Protein AF-K9KGJ3-F1 (afdb_monomer)

Organism: Equus caballus (NCBI:txid9796)

pLDDT: mean 90.71, std 14.22, range [40.72, 98.56]

Mean predicted aligned error: 5.74 Å

InterPro domains:
  IPR003011 Cell cycle checkpoint protein, Rad1 [PR01246] (2-20)
  IPR003011 Cell cycle checkpoint prot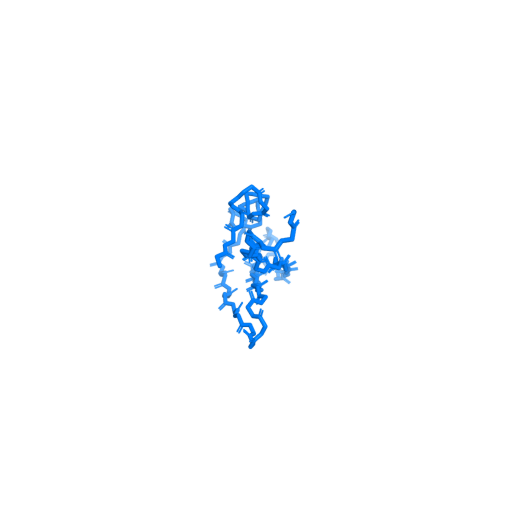ein, Rad1 [PR01246] (33-46)
  IPR003021 Rad1/Rec1/Rad17 [PF02144] (1-36)
  IPR003021 Rad1/Rec1/Rad17 [PR01245] (2-19)
  IPR003021 Rad1/Rec1/Rad17 [PR01245] (19-36)
  IPR003021 Rad1/Rec1/Rad17 [PR01245] (40-55)
  IPR003021 Rad1/Rec1/Rad17 [PTHR10870] (1-56)
  IPR046938 DNA clamp superfamily [SSF55979] (2-52)

Sequence (61 aa):
RYKISLLKPSTKALVLSCKVSIRTDNRGFLSLQYMIRNEDGQICFVEYYCCPDEEVPESES

Solvent-accessible surface area (backbone atoms only — not comparable to full-atom values): 3821 Å² total; per-residue (Å²): 98,66,58,61,78,75,52,56,68,55,50,65,52,54,77,57,28,82,45,76,47,80,48,67,54,98,83,46,37,37,38,39,40,25,39,26,60,51,95,88,66,49,80,46,77,48,78,47,77,43,70,45,48,75,80,75,74,97,76,87,132

Nearest PDB structures (foldseek):
  8gnn-assembly1_C  TM=1.003E+00  e=5.837E-06  Homo sapiens
  6j8y-assembly1_C  TM=1.000E+00  e=8.378E-06  Homo sapiens
  8wu8-assembly1_C  TM=9.908E-01  e=1.530E-05  Homo sapiens
  5dmq-assembly1_B  TM=3.831E-01  e=4.550E-01  Mus musculus
  2yg2-assembly2_B  TM=5.426E-01  e=3.321E+00  Homo sapiens

Structure (mmCIF, N/CA/C/O backbone):
data_AF-K9KGJ3-F1
#
_entry.id   AF-K9KGJ3-F1
#
loop_
_atom_site.group_PDB
_atom_site.id
_atom_site.type_symbol
_atom_site.label_atom_id
_atom_site.label_alt_id
_atom_site.label_comp_id
_atom_site.label_asym_id
_atom_site.label_entity_id
_atom_site.label_seq_id
_atom_site.pdbx_PDB_ins_code
_atom_site.Cartn_x
_atom_site.Cartn_y
_atom_site.Cartn_z
_atom_site.occupancy
_atom_site.B_iso_or_equiv
_atom_site.auth_seq_id
_atom_site.auth_comp_id
_atom_site.auth_asym_id
_atom_site.auth_atom_id
_atom_site.pdbx_PDB_model_num
ATOM 1 N N . ARG A 1 1 ? 14.509 -2.243 -9.555 1.00 85.94 1 ARG A N 1
ATOM 2 C CA . ARG A 1 1 ? 14.471 -1.041 -8.671 1.00 85.94 1 ARG A CA 1
ATOM 3 C C . ARG A 1 1 ? 13.083 -0.407 -8.791 1.00 85.94 1 ARG A C 1
ATOM 5 O O . ARG A 1 1 ? 12.324 -0.906 -9.601 1.00 85.94 1 ARG A O 1
ATOM 12 N N . TYR A 1 2 ? 12.700 0.602 -8.001 1.00 93.06 2 TYR A N 1
ATOM 13 C CA . TYR A 1 2 ? 11.405 1.294 -8.160 1.00 93.06 2 TYR A CA 1
ATOM 14 C C . TYR A 1 2 ? 11.611 2.804 -8.077 1.00 93.06 2 TYR A C 1
ATOM 16 O O . TYR A 1 2 ? 12.347 3.274 -7.206 1.00 93.06 2 TYR A O 1
ATOM 24 N N . LYS A 1 3 ? 10.930 3.571 -8.934 1.00 92.62 3 LYS A N 1
ATOM 25 C CA . LYS A 1 3 ? 10.951 5.036 -8.855 1.00 92.62 3 LYS A CA 1
ATOM 26 C C . LYS A 1 3 ? 10.219 5.480 -7.591 1.00 92.62 3 LYS A C 1
ATOM 28 O O . LYS A 1 3 ? 9.007 5.314 -7.475 1.00 92.62 3 LYS A O 1
ATOM 33 N N . ILE A 1 4 ? 10.942 6.079 -6.644 1.00 92.31 4 ILE A N 1
ATOM 34 C CA . ILE A 1 4 ? 10.380 6.487 -5.345 1.00 92.31 4 ILE A CA 1
ATOM 35 C C . ILE A 1 4 ? 9.207 7.469 -5.486 1.00 92.31 4 ILE A C 1
ATOM 37 O O . ILE A 1 4 ? 8.277 7.451 -4.682 1.00 92.31 4 ILE A O 1
ATOM 41 N N . SER A 1 5 ? 9.211 8.290 -6.540 1.00 94.31 5 SER A N 1
ATOM 42 C CA . SER A 1 5 ? 8.112 9.198 -6.872 1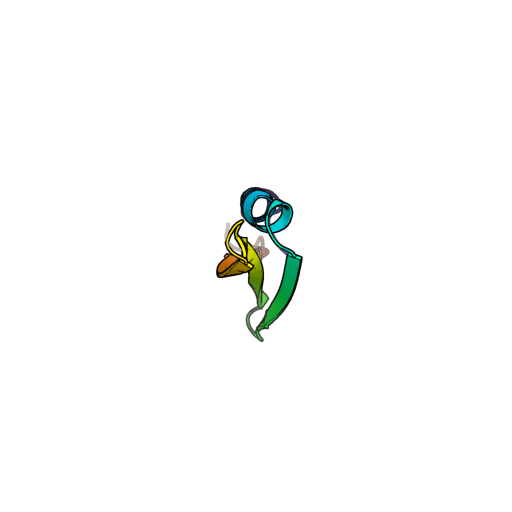.00 94.31 5 SER A CA 1
ATOM 43 C C . SER A 1 5 ? 6.793 8.464 -7.131 1.00 94.31 5 SER A C 1
ATOM 45 O O . SER A 1 5 ? 5.745 8.992 -6.767 1.00 94.31 5 SER A O 1
ATOM 47 N N . LEU A 1 6 ? 6.842 7.244 -7.680 1.00 93.56 6 LEU A N 1
ATOM 48 C CA . LEU A 1 6 ? 5.673 6.390 -7.907 1.00 93.56 6 LEU A CA 1
ATOM 49 C C . LEU A 1 6 ? 5.202 5.698 -6.623 1.00 93.56 6 LEU A C 1
ATOM 51 O O . LEU A 1 6 ? 4.022 5.418 -6.482 1.00 93.56 6 LEU A O 1
ATOM 55 N N . LEU A 1 7 ? 6.091 5.469 -5.652 1.00 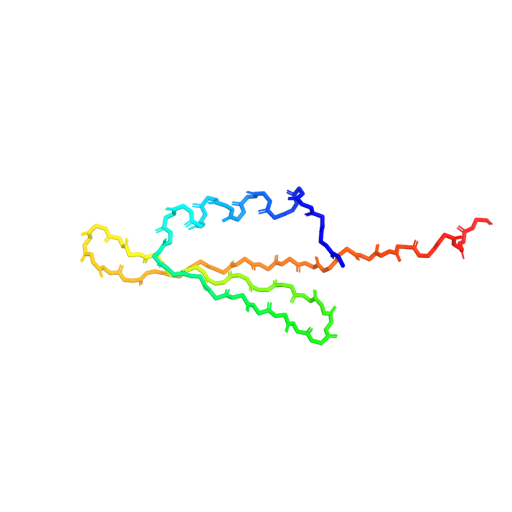94.56 7 LEU A N 1
ATOM 56 C CA . LEU A 1 7 ? 5.720 4.883 -4.358 1.00 94.56 7 LEU A CA 1
ATOM 57 C C . LEU A 1 7 ? 5.238 5.928 -3.346 1.00 94.56 7 LEU A C 1
ATOM 59 O O . LEU A 1 7 ? 4.489 5.604 -2.430 1.00 94.56 7 LEU A O 1
ATOM 63 N N . LYS A 1 8 ? 5.613 7.202 -3.505 1.00 96.00 8 LYS A N 1
ATOM 64 C CA . LYS A 1 8 ? 5.245 8.275 -2.569 1.00 96.00 8 LYS A CA 1
ATOM 65 C C . LYS A 1 8 ? 3.735 8.348 -2.264 1.00 96.00 8 LYS A C 1
ATOM 67 O O . LYS A 1 8 ? 3.402 8.509 -1.089 1.00 96.00 8 LYS A O 1
ATOM 72 N N . PRO A 1 9 ? 2.801 8.203 -3.227 1.00 96.88 9 PRO A N 1
ATOM 73 C CA . PRO A 1 9 ? 1.365 8.244 -2.940 1.00 96.88 9 PRO A CA 1
ATOM 74 C C . PRO A 1 9 ? 0.858 7.080 -2.079 1.00 96.88 9 PRO A C 1
ATOM 76 O O . PRO A 1 9 ? -0.114 7.267 -1.345 1.00 96.88 9 PRO A O 1
ATOM 79 N N . SER A 1 10 ? 1.512 5.911 -2.116 1.00 96.50 10 SER A N 1
ATOM 80 C CA . SER A 1 10 ? 1.084 4.737 -1.342 1.00 96.50 10 SER A CA 1
ATOM 81 C C . SER A 1 10 ? 1.218 4.952 0.172 1.00 96.50 10 SER A C 1
ATOM 83 O O . SER A 1 10 ? 0.491 4.347 0.961 1.00 96.50 10 SER A O 1
ATOM 85 N N . THR A 1 11 ? 2.061 5.904 0.590 1.00 96.50 11 THR A N 1
ATOM 86 C CA . THR A 1 11 ? 2.205 6.306 1.998 1.00 96.50 11 THR A CA 1
ATOM 87 C C . THR A 1 11 ? 0.897 6.797 2.624 1.00 96.50 11 THR A C 1
ATOM 89 O O . THR A 1 11 ? 0.693 6.604 3.818 1.00 96.50 11 THR A O 1
ATOM 92 N N . LYS A 1 12 ? -0.033 7.356 1.835 1.00 97.25 12 LYS A N 1
ATOM 93 C CA . LYS A 1 12 ? -1.359 7.757 2.335 1.00 97.25 12 LYS A CA 1
ATOM 94 C C . LYS A 1 12 ? -2.153 6.559 2.860 1.00 97.25 12 LYS A C 1
ATOM 96 O O . LYS A 1 12 ? -2.774 6.655 3.911 1.00 97.25 12 LYS A O 1
ATOM 101 N N . ALA A 1 13 ? -2.100 5.432 2.149 1.00 96.75 13 ALA A N 1
ATOM 102 C CA . ALA A 1 13 ? -2.733 4.191 2.587 1.00 96.75 13 ALA A CA 1
ATOM 103 C C . ALA A 1 13 ? -1.970 3.562 3.762 1.00 96.75 13 ALA A C 1
ATOM 105 O O . ALA A 1 13 ? -2.595 3.061 4.691 1.00 96.75 13 ALA A O 1
ATOM 106 N N . LEU A 1 14 ? -0.634 3.660 3.764 1.00 97.12 14 LEU A N 1
ATOM 107 C CA . LEU A 1 14 ? 0.205 3.171 4.860 1.00 97.12 14 LEU A CA 1
ATOM 108 C C . LEU A 1 14 ? -0.152 3.822 6.203 1.00 97.12 14 LEU A C 1
ATOM 110 O O . LEU A 1 14 ? -0.309 3.104 7.186 1.00 97.12 14 LEU A O 1
ATOM 114 N N . VAL A 1 15 ? -0.320 5.149 6.235 1.00 97.50 15 VAL A N 1
ATOM 115 C CA . VAL A 1 15 ? -0.652 5.907 7.459 1.00 97.50 15 VAL A CA 1
ATOM 116 C C . VAL A 1 15 ? -1.977 5.454 8.081 1.00 97.50 15 VAL A C 1
ATOM 118 O O . VAL A 1 15 ? -2.111 5.463 9.299 1.00 97.50 15 VAL A O 1
ATOM 121 N N . LEU A 1 16 ? -2.944 5.040 7.259 1.00 97.00 16 LEU A N 1
ATOM 122 C CA . LEU A 1 16 ? -4.258 4.569 7.712 1.00 97.00 16 LEU A CA 1
ATOM 123 C C . LEU A 1 16 ? -4.287 3.063 8.010 1.00 97.00 16 LEU A C 1
ATOM 125 O O . LEU A 1 16 ? -5.238 2.556 8.605 1.00 97.00 16 LEU A O 1
ATOM 129 N N . SER A 1 17 ? -3.282 2.322 7.550 1.00 97.06 17 SER A N 1
ATOM 130 C CA . SER A 1 17 ? -3.262 0.869 7.652 1.00 97.06 17 SER A CA 1
ATOM 131 C C . SER A 1 17 ? -2.813 0.395 9.030 1.00 97.06 17 SER A C 1
ATOM 133 O O . SER A 1 17 ? -1.912 0.961 9.642 1.00 97.06 17 SER A O 1
ATOM 135 N N . CYS A 1 18 ? -3.403 -0.700 9.501 1.00 96.81 18 CYS A N 1
ATOM 136 C CA . CYS A 1 18 ? -2.928 -1.413 10.684 1.00 96.81 18 CYS A CA 1
ATOM 137 C C . CYS A 1 18 ? -1.956 -2.546 10.323 1.00 96.81 18 CYS A C 1
ATOM 139 O O . CYS A 1 18 ? -1.187 -2.993 11.174 1.00 96.81 18 CYS A O 1
ATOM 141 N N . LYS A 1 19 ? -1.991 -3.023 9.071 1.00 97.69 19 LYS A N 1
ATOM 142 C CA . LYS A 1 19 ? -1.058 -4.011 8.518 1.00 97.69 19 LYS A CA 1
ATOM 143 C C . LYS A 1 19 ? -0.809 -3.735 7.042 1.00 97.69 19 LYS A C 1
ATOM 145 O O . LYS A 1 19 ? -1.700 -3.273 6.332 1.00 97.69 19 LYS A O 1
ATOM 150 N N . VAL A 1 20 ? 0.378 -4.108 6.576 1.00 98.00 20 VAL A N 1
ATOM 151 C CA . VAL A 1 20 ? 0.740 -4.094 5.158 1.00 98.00 20 VAL A CA 1
ATOM 152 C C . VAL A 1 20 ? 1.356 -5.436 4.766 1.00 98.00 20 VAL A C 1
ATOM 154 O O . VAL A 1 20 ? 2.171 -5.989 5.502 1.00 98.00 20 VAL A O 1
ATOM 157 N N . SER A 1 21 ? 0.957 -5.964 3.610 1.00 98.44 21 SER A N 1
ATOM 158 C CA . SER A 1 21 ? 1.618 -7.082 2.936 1.00 98.44 21 SER A CA 1
ATOM 159 C C . SER A 1 21 ? 2.360 -6.557 1.713 1.00 98.44 21 SER A C 1
ATOM 161 O O . SER A 1 21 ? 1.820 -5.752 0.954 1.00 98.44 21 SER A O 1
ATOM 163 N N . ILE A 1 22 ? 3.601 -7.004 1.537 1.00 97.69 22 ILE A N 1
ATOM 164 C CA . ILE A 1 22 ? 4.473 -6.614 0.431 1.00 97.69 22 ILE A CA 1
ATOM 165 C C . ILE A 1 22 ? 4.787 -7.878 -0.358 1.00 97.69 22 ILE A C 1
ATOM 167 O O . ILE A 1 22 ? 5.311 -8.841 0.200 1.00 97.69 22 ILE A O 1
ATOM 171 N N . ARG A 1 23 ? 4.450 -7.887 -1.647 1.00 97.81 23 ARG A N 1
ATOM 172 C CA . ARG A 1 23 ? 4.695 -9.015 -2.552 1.00 97.81 23 ARG A CA 1
ATOM 173 C C . ARG A 1 23 ? 5.352 -8.514 -3.827 1.00 97.81 23 ARG A C 1
ATOM 175 O O . ARG A 1 23 ? 5.052 -7.414 -4.286 1.00 97.81 23 ARG A O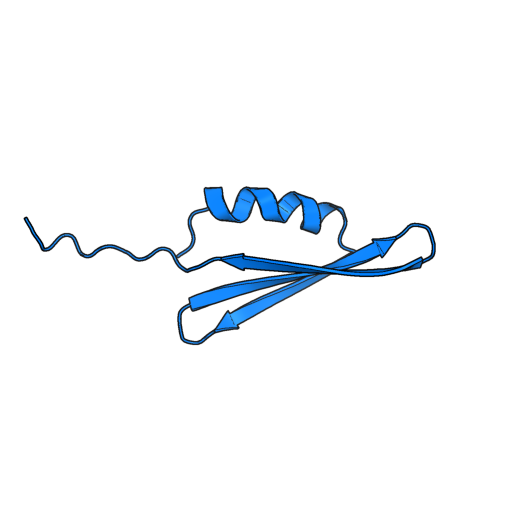 1
ATOM 182 N N . THR A 1 24 ? 6.205 -9.341 -4.408 1.00 96.75 24 THR A N 1
ATOM 183 C CA . THR A 1 24 ? 6.766 -9.122 -5.740 1.00 96.75 24 THR A CA 1
ATOM 184 C C . THR A 1 24 ? 6.571 -10.368 -6.579 1.00 96.75 24 THR A C 1
ATOM 186 O O . THR A 1 24 ? 6.720 -11.476 -6.061 1.00 96.75 24 THR A O 1
ATOM 189 N N . ASP A 1 25 ? 6.236 -10.200 -7.853 1.00 94.81 25 ASP A N 1
ATOM 190 C CA . ASP A 1 25 ? 6.150 -11.318 -8.792 1.00 94.81 25 ASP A CA 1
ATOM 191 C C . ASP A 1 25 ? 7.490 -11.584 -9.505 1.00 94.81 25 ASP A C 1
ATOM 193 O O . ASP A 1 25 ? 8.501 -10.917 -9.269 1.00 94.81 25 ASP A O 1
ATOM 197 N N . ASN A 1 26 ? 7.495 -12.580 -10.392 1.00 94.12 26 ASN A N 1
ATOM 198 C CA . ASN A 1 26 ? 8.656 -12.945 -11.208 1.00 94.12 26 ASN A CA 1
ATOM 199 C C . ASN A 1 26 ? 9.044 -11.880 -12.253 1.00 94.12 26 ASN A C 1
ATOM 201 O O . ASN A 1 26 ? 10.161 -11.919 -12.761 1.00 94.12 26 ASN A O 1
ATOM 205 N N . ARG A 1 27 ? 8.150 -10.933 -12.561 1.00 92.38 27 ARG A N 1
ATOM 206 C CA . ARG A 1 27 ? 8.395 -9.789 -13.449 1.00 92.38 27 ARG A CA 1
ATOM 207 C C . ARG A 1 27 ? 8.933 -8.581 -12.684 1.00 92.38 27 ARG A C 1
ATOM 209 O O . ARG A 1 27 ? 9.285 -7.586 -13.306 1.00 92.38 27 ARG A O 1
ATOM 216 N N . GLY A 1 28 ? 8.983 -8.646 -11.353 1.00 93.38 28 GLY A N 1
ATOM 217 C CA . GLY A 1 28 ? 9.393 -7.541 -10.496 1.00 93.38 28 GLY A CA 1
ATOM 218 C C . GLY A 1 28 ? 8.296 -6.505 -10.250 1.00 93.38 28 GLY A C 1
ATOM 219 O O . GLY A 1 28 ? 8.614 -5.405 -9.811 1.00 93.38 28 GLY A O 1
ATOM 220 N N . PHE A 1 29 ? 7.020 -6.808 -10.513 1.00 95.38 29 PHE A N 1
ATOM 221 C CA . PHE A 1 29 ? 5.919 -5.940 -10.092 1.00 95.38 29 PHE A CA 1
ATOM 222 C C . PHE A 1 29 ? 5.760 -5.989 -8.578 1.00 95.38 29 PHE A C 1
ATOM 224 O O . PHE A 1 29 ? 5.653 -7.063 -7.989 1.00 95.38 29 PHE A O 1
ATOM 231 N N . LEU A 1 30 ? 5.686 -4.815 -7.957 1.00 96.69 30 LEU A N 1
ATOM 232 C CA . LEU A 1 30 ? 5.397 -4.660 -6.540 1.00 96.69 30 LEU A CA 1
ATOM 233 C C . LEU A 1 30 ? 3.891 -4.614 -6.312 1.00 96.69 30 LEU A C 1
ATOM 235 O O . LEU A 1 30 ? 3.190 -3.839 -6.958 1.00 96.69 30 LEU A O 1
ATOM 239 N N . SER A 1 31 ? 3.419 -5.378 -5.335 1.00 97.88 31 SER A N 1
ATOM 240 C CA . SER A 1 31 ? 2.071 -5.316 -4.776 1.00 97.88 31 SER A CA 1
ATOM 241 C C . SER A 1 31 ? 2.174 -4.947 -3.297 1.00 97.88 31 SER A C 1
ATOM 243 O O . SER A 1 31 ? 2.812 -5.656 -2.516 1.00 97.88 31 SER A O 1
ATOM 245 N N . LEU A 1 32 ? 1.554 -3.830 -2.916 1.00 98.25 32 LEU A N 1
ATOM 246 C CA . LEU A 1 32 ? 1.401 -3.385 -1.532 1.00 98.25 32 LEU A CA 1
ATOM 247 C C . LEU A 1 32 ? -0.076 -3.489 -1.166 1.00 98.25 32 LEU A C 1
ATOM 249 O O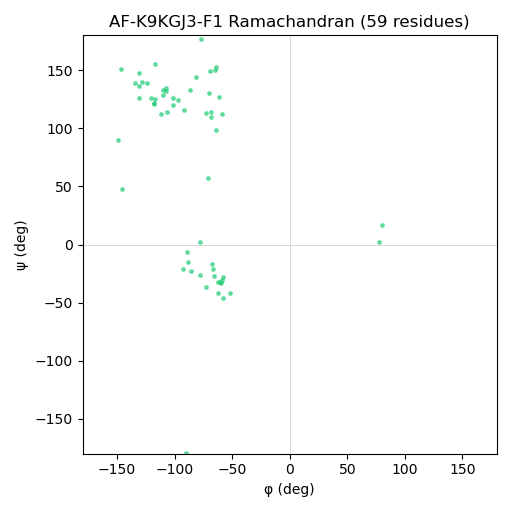 . LEU A 1 32 ? -0.893 -2.749 -1.709 1.00 98.25 32 LEU A O 1
ATOM 253 N N . GLN A 1 33 ? -0.421 -4.399 -0.263 1.00 98.56 33 GLN A N 1
ATOM 254 C CA . GLN A 1 33 ? -1.788 -4.566 0.222 1.00 98.56 33 GLN A CA 1
ATOM 255 C C . GLN A 1 33 ? -1.893 -4.018 1.643 1.00 98.56 33 GLN A C 1
ATOM 257 O O . GLN A 1 33 ? -1.297 -4.558 2.575 1.00 98.56 33 GLN A O 1
ATOM 262 N N . TYR A 1 34 ? -2.660 -2.949 1.806 1.00 98.56 34 TYR A N 1
ATOM 263 C CA . TYR A 1 34 ? -2.903 -2.270 3.070 1.00 98.56 34 TYR A CA 1
ATOM 264 C C . TYR A 1 34 ? -4.217 -2.747 3.671 1.00 98.56 34 TYR A C 1
ATOM 266 O O . TYR A 1 34 ? -5.265 -2.634 3.040 1.00 98.56 34 TYR A O 1
ATOM 274 N N . MET A 1 35 ? -4.167 -3.244 4.902 1.00 98.25 35 MET A N 1
ATOM 275 C CA . MET A 1 35 ? -5.342 -3.548 5.710 1.00 98.25 35 MET A CA 1
ATOM 276 C C . MET A 1 35 ? -5.668 -2.321 6.558 1.00 98.25 35 MET A C 1
ATOM 278 O O . MET A 1 35 ? -4.876 -1.933 7.417 1.00 98.25 35 MET A O 1
ATOM 282 N N . ILE A 1 36 ? -6.822 -1.712 6.320 1.00 98.06 36 ILE A N 1
ATOM 283 C CA . ILE A 1 36 ? -7.296 -0.515 7.016 1.00 98.06 36 ILE A CA 1
ATOM 284 C C . ILE A 1 36 ? -8.476 -0.921 7.890 1.00 98.06 36 ILE A C 1
ATOM 286 O O . ILE A 1 36 ? -9.409 -1.566 7.416 1.00 98.06 36 ILE A O 1
ATOM 290 N N . ARG A 1 37 ? -8.433 -0.553 9.170 1.00 97.31 37 ARG A N 1
ATOM 291 C CA . ARG A 1 37 ? -9.569 -0.703 10.082 1.00 97.31 37 ARG A CA 1
ATOM 292 C C . ARG A 1 37 ? -10.240 0.660 10.220 1.00 97.31 37 ARG A C 1
ATOM 294 O O . ARG A 1 37 ? -9.569 1.602 10.630 1.00 97.31 37 ARG A O 1
ATOM 301 N N . ASN A 1 38 ? -11.515 0.765 9.855 1.00 93.25 38 ASN A N 1
ATOM 302 C CA . ASN A 1 38 ? -12.270 2.006 10.035 1.00 93.25 38 ASN A CA 1
ATOM 303 C C . ASN A 1 38 ? -12.705 2.194 11.501 1.00 93.25 38 ASN A C 1
ATOM 305 O O . ASN A 1 38 ? -12.465 1.333 12.352 1.00 93.25 38 ASN A O 1
ATOM 309 N N . GLU A 1 39 ? -13.338 3.330 11.791 1.00 94.19 39 GLU A N 1
ATOM 310 C CA . GLU A 1 39 ? -13.808 3.683 13.138 1.00 94.19 39 GLU A CA 1
ATOM 311 C C . GLU A 1 39 ? -14.865 2.697 13.669 1.00 94.19 39 GLU A C 1
ATOM 313 O O . GLU A 1 39 ? -14.855 2.371 14.854 1.00 94.19 39 GLU A O 1
ATOM 318 N N . ASP A 1 40 ? -15.681 2.122 12.781 1.00 95.44 40 ASP A N 1
ATOM 319 C CA . ASP A 1 40 ? -16.676 1.086 13.098 1.00 95.44 40 ASP A CA 1
ATOM 320 C C . ASP A 1 40 ? -16.063 -0.319 13.285 1.00 95.44 40 ASP A C 1
ATOM 322 O O . ASP A 1 40 ? -16.772 -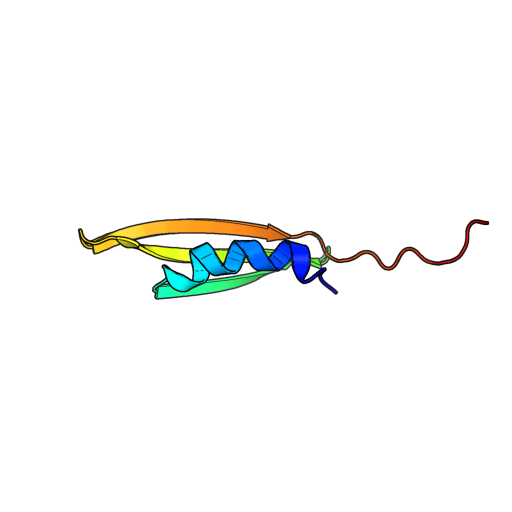1.309 13.477 1.00 95.44 40 ASP A O 1
ATOM 326 N N . GLY A 1 41 ? -14.735 -0.447 13.194 1.00 93.12 41 GLY A N 1
ATOM 327 C CA . GLY A 1 41 ? -14.012 -1.711 13.331 1.00 93.12 41 GLY A CA 1
ATOM 328 C C . GLY A 1 41 ? -14.065 -2.630 12.103 1.00 93.12 41 GLY A C 1
ATOM 329 O O . GLY A 1 41 ? -13.478 -3.716 12.133 1.00 93.12 41 GLY A O 1
ATOM 330 N N . GLN A 1 42 ? -14.710 -2.208 11.014 1.00 97.31 42 GLN A N 1
ATOM 331 C CA . GLN A 1 42 ? -14.735 -2.922 9.740 1.00 97.31 42 GLN A CA 1
ATOM 332 C C . GLN A 1 42 ? -13.362 -2.883 9.065 1.00 97.31 42 GLN A C 1
ATOM 334 O O . GLN A 1 42 ? -12.586 -1.933 9.209 1.00 97.31 42 GLN A O 1
ATOM 339 N N . ILE A 1 43 ? -13.064 -3.941 8.311 1.00 97.56 43 ILE A N 1
ATOM 340 C CA . ILE A 1 43 ? -11.802 -4.083 7.591 1.00 97.56 43 ILE A CA 1
ATOM 341 C C . ILE A 1 43 ? -12.006 -3.755 6.115 1.00 97.56 43 ILE A C 1
ATOM 343 O O . ILE A 1 43 ? -12.816 -4.383 5.437 1.00 97.56 43 ILE A O 1
ATOM 347 N N . CYS A 1 44 ? -11.196 -2.826 5.621 1.00 97.06 44 CYS A N 1
ATOM 348 C CA . CYS A 1 44 ? -11.079 -2.457 4.219 1.00 97.06 44 CYS A CA 1
ATOM 349 C C . CYS A 1 44 ? -9.668 -2.770 3.715 1.00 97.06 44 CYS A C 1
ATOM 351 O O . CYS A 1 44 ? -8.705 -2.785 4.487 1.00 97.06 44 CYS A O 1
ATOM 353 N N . PHE A 1 45 ? -9.534 -2.970 2.405 1.00 97.38 45 PHE A N 1
ATOM 354 C CA . PHE A 1 45 ? -8.243 -3.207 1.770 1.00 97.38 45 PHE A CA 1
ATOM 355 C C . PHE A 1 45 ? -7.982 -2.196 0.661 1.00 97.38 45 PHE A C 1
ATOM 357 O O . PHE A 1 45 ? -8.872 -1.879 -0.125 1.00 97.38 45 PHE A O 1
ATOM 364 N N . VAL A 1 46 ? -6.742 -1.719 0.589 1.00 98.06 46 VAL A N 1
ATOM 365 C CA . VAL A 1 46 ? -6.229 -0.934 -0.538 1.00 98.06 46 VAL A CA 1
ATOM 366 C C . VAL A 1 46 ? -5.047 -1.689 -1.121 1.00 98.06 46 VAL A C 1
ATOM 368 O O . VAL A 1 46 ? -4.111 -2.011 -0.395 1.00 98.06 46 VAL A O 1
ATOM 371 N N . GLU A 1 47 ? -5.071 -1.960 -2.423 1.00 97.69 47 GLU A N 1
ATOM 372 C CA . GLU A 1 47 ? -3.925 -2.522 -3.137 1.00 97.69 47 GLU A CA 1
ATOM 373 C C . GLU A 1 47 ? -3.276 -1.470 -4.031 1.00 97.69 47 GLU A C 1
ATOM 375 O O . GLU A 1 47 ? -3.946 -0.766 -4.785 1.00 97.69 47 GLU A O 1
ATOM 380 N N . TYR A 1 48 ? -1.954 -1.378 -3.941 1.00 97.81 48 TYR A N 1
ATOM 381 C CA . TYR A 1 48 ? -1.130 -0.528 -4.782 1.00 97.81 48 TYR A CA 1
ATOM 382 C C . TYR A 1 48 ? -0.183 -1.398 -5.600 1.00 97.81 48 TYR A C 1
A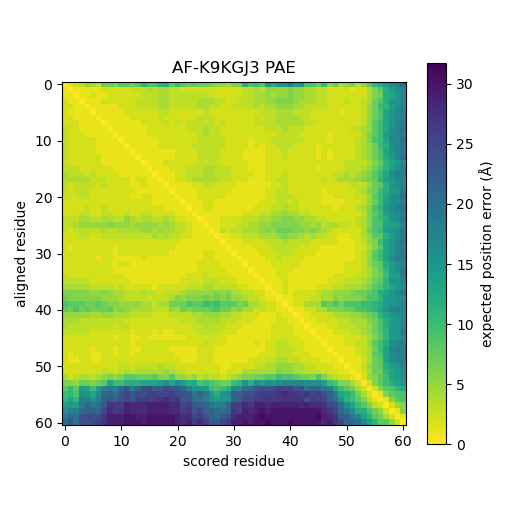TOM 384 O O . TYR A 1 48 ? 0.577 -2.188 -5.037 1.00 97.81 48 TYR A O 1
ATOM 392 N N . TYR A 1 49 ? -0.219 -1.232 -6.919 1.00 97.06 49 TYR A N 1
ATOM 393 C CA . TYR A 1 49 ? 0.668 -1.927 -7.844 1.00 97.06 49 TYR A CA 1
ATOM 394 C C . TYR A 1 49 ? 1.666 -0.942 -8.444 1.00 97.06 49 TYR A C 1
ATOM 396 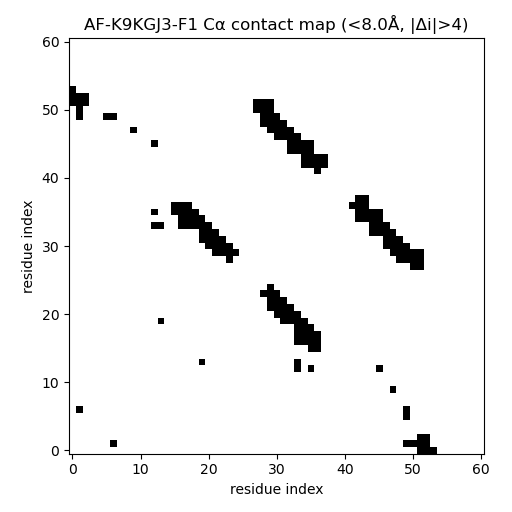O O . TYR A 1 49 ? 1.284 0.136 -8.894 1.00 97.06 49 TYR A O 1
ATOM 404 N N . CYS A 1 50 ? 2.944 -1.315 -8.460 1.00 96.44 50 CYS A N 1
ATOM 405 C CA . CYS A 1 50 ? 4.001 -0.523 -9.082 1.00 96.44 50 CYS A CA 1
ATOM 406 C C . CYS A 1 50 ? 4.843 -1.422 -9.984 1.00 96.44 50 CYS A C 1
ATOM 408 O O . CYS A 1 50 ? 5.354 -2.449 -9.534 1.00 96.44 50 CYS A O 1
ATOM 410 N N . CYS A 1 51 ? 5.003 -1.030 -11.247 1.00 94.81 51 CYS A N 1
ATOM 411 C CA . CYS A 1 51 ? 5.972 -1.672 -12.126 1.00 94.81 51 CYS A CA 1
ATOM 412 C C . CYS A 1 51 ? 7.400 -1.424 -11.611 1.00 94.81 51 CYS A C 1
ATOM 414 O O . CYS A 1 51 ? 7.652 -0.395 -10.965 1.00 94.81 51 CYS A O 1
ATOM 416 N N . PRO A 1 52 ? 8.335 -2.352 -11.866 1.00 94.75 52 PRO A N 1
ATOM 417 C CA . PRO A 1 52 ? 9.740 -2.093 -11.613 1.00 94.75 52 PRO A CA 1
ATOM 418 C C . PRO A 1 52 ? 10.231 -0.955 -12.512 1.00 94.75 52 PRO A C 1
ATOM 420 O O . PRO A 1 52 ? 9.718 -0.714 -13.600 1.00 94.75 52 PRO A O 1
ATOM 423 N N . ASP A 1 53 ? 11.243 -0.250 -12.032 1.00 90.81 53 ASP A N 1
ATOM 424 C CA . ASP A 1 53 ? 12.049 0.655 -12.835 1.00 90.81 53 ASP A CA 1
ATOM 425 C C . ASP A 1 53 ? 12.859 -0.185 -13.826 1.00 90.81 53 ASP A C 1
ATOM 427 O O . ASP A 1 53 ? 13.734 -0.955 -13.411 1.00 90.81 53 ASP A O 1
ATOM 431 N N . GLU A 1 54 ? 12.506 -0.086 -15.105 1.00 80.62 54 GLU A N 1
ATOM 432 C CA . GLU A 1 54 ? 13.284 -0.645 -16.203 1.00 80.62 54 GLU A CA 1
ATOM 433 C C . GLU A 1 54 ? 14.531 0.229 -16.365 1.00 80.62 54 GLU A C 1
ATOM 435 O O . GL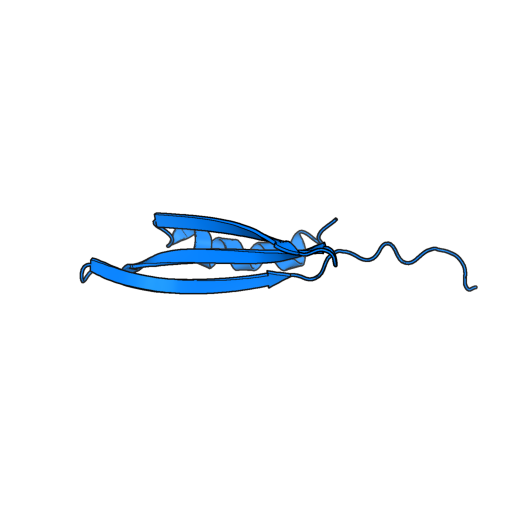U A 1 54 ? 14.439 1.407 -16.716 1.00 80.62 54 GLU A O 1
ATOM 440 N N . GLU A 1 55 ? 15.710 -0.325 -16.075 1.00 64.44 55 GLU A N 1
ATOM 441 C CA . GLU A 1 55 ? 16.951 0.263 -16.574 1.00 64.44 55 GLU A CA 1
ATOM 442 C C . GLU A 1 55 ? 16.868 0.149 -18.099 1.00 64.44 55 GLU A C 1
ATOM 444 O O . GLU A 1 55 ? 17.064 -0.938 -18.633 1.00 64.44 55 GLU A O 1
ATOM 449 N N . VAL A 1 56 ? 16.483 1.225 -18.798 1.00 56.19 56 VAL A N 1
ATOM 450 C CA . VAL A 1 56 ? 16.595 1.283 -20.261 1.00 56.19 56 VAL A CA 1
ATOM 451 C C . VAL A 1 56 ? 18.081 1.081 -20.557 1.00 56.19 56 VAL A C 1
ATOM 453 O O . VAL A 1 56 ? 18.873 1.938 -20.153 1.00 56.19 56 VAL A O 1
ATOM 456 N N . PRO A 1 57 ? 18.504 -0.035 -21.178 1.00 51.62 57 PRO A N 1
ATOM 457 C CA . PRO A 1 57 ? 19.896 -0.172 -21.555 1.00 51.62 57 PRO A CA 1
ATOM 458 C C . PRO A 1 57 ? 20.214 0.950 -22.546 1.00 51.62 57 PRO A C 1
ATOM 460 O O . PRO A 1 57 ? 19.490 1.156 -23.518 1.00 51.62 57 PRO A O 1
ATOM 463 N N . GLU A 1 58 ? 21.268 1.708 -22.255 1.00 52.66 58 GLU A N 1
ATOM 464 C CA . GLU A 1 58 ? 21.752 2.874 -23.003 1.00 52.66 58 GLU A CA 1
ATOM 465 C C . GLU A 1 58 ? 22.373 2.437 -24.346 1.00 52.66 58 GLU A C 1
ATOM 467 O O . GLU A 1 58 ? 23.563 2.595 -24.602 1.00 52.66 58 GLU A O 1
ATOM 472 N N . SER A 1 59 ? 21.602 1.745 -25.184 1.00 54.53 59 SER A N 1
ATOM 473 C CA . SER A 1 59 ? 22.107 1.086 -26.390 1.00 54.53 59 SER A CA 1
ATOM 474 C C . SER A 1 59 ? 21.101 1.100 -27.533 1.00 54.53 59 SER A C 1
ATOM 476 O O . SER A 1 59 ? 20.918 0.068 -28.153 1.00 54.53 59 SER A O 1
ATOM 478 N N . GLU A 1 60 ? 20.491 2.250 -27.830 1.00 48.12 60 GLU A N 1
ATOM 479 C CA . GLU A 1 60 ? 20.035 2.599 -29.189 1.00 48.12 60 GLU A CA 1
ATOM 480 C C . GLU A 1 60 ? 20.108 4.132 -29.369 1.00 48.12 60 GLU A C 1
ATOM 482 O O . GLU A 1 60 ? 19.179 4.874 -29.049 1.00 48.12 60 GLU A O 1
ATOM 487 N N . SER A 1 61 ? 21.257 4.631 -29.835 1.00 40.72 61 SER A N 1
ATOM 488 C CA . SER A 1 61 ? 21.437 5.948 -30.473 1.00 40.72 61 SER A CA 1
ATOM 489 C C . SER A 1 61 ? 22.521 5.841 -31.535 1.00 40.72 61 SER A C 1
ATOM 491 O O . SER A 1 61 ? 23.529 5.153 -31.256 1.00 40.72 61 SER A O 1
#

Secondary structure (DSSP, 8-state):
---HHHHGGGHHHHHHEEEEEEEE-TT--EEEEEEEE-TTS-EEEEEEEE-------S---

Radius of gyration: 15.12 Å; Cα contacts (8 Å, |Δi|>4): 88; chains: 1; bounding box: 39×22×44 Å

Foldseek 3Di:
DFDVVLVVVVVVLVVQAPDWDWDADPQGKIWIWGWGQDPVRDTDIDIDIGGHDDPPPPPDD